Protein AF-A0A1B6L978-F1 (afdb_monomer)

Solvent-accessible surface area (backbone atoms only — not comparable to full-atom values): 7055 Å² total; per-residue (Å²): 143,63,85,61,29,61,72,59,59,65,54,56,71,69,60,52,46,56,53,43,52,54,50,50,52,53,51,32,65,77,65,72,52,56,91,85,57,76,60,69,62,55,32,59,75,70,72,49,74,51,66,68,56,47,28,55,51,52,26,32,53,47,35,62,74,65,60,65,64,30,38,54,78,78,39,100,59,93,51,100,57,23,88,29,52,66,79,77,90,81,90,52,71,71,59,50,57,33,53,81,43,41,10,37,55,54,47,55,70,50,58,68,81,64,77,75,109

Nearest PDB structures (foldseek):
  3vcf-assembly1_A  TM=2.591E-01  e=4.333E+00  Sulfolobus spindle-shaped virus 1

Structure (mmCIF, N/CA/C/O backbone):
data_AF-A0A1B6L978-F1
#
_entry.id   AF-A0A1B6L978-F1
#
loop_
_atom_site.group_PDB
_atom_site.id
_atom_site.type_symbol
_atom_site.label_atom_id
_atom_site.label_alt_id
_atom_site.label_comp_id
_atom_site.label_asym_id
_atom_site.label_entity_id
_atom_site.label_seq_id
_atom_site.pdbx_PDB_ins_code
_atom_site.Cartn_x
_atom_site.Cartn_y
_atom_site.Cartn_z
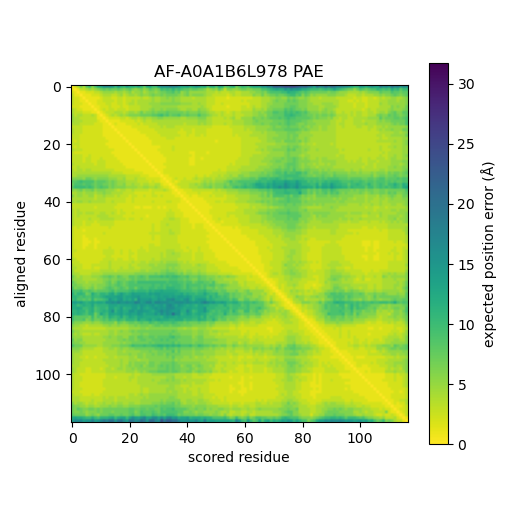_atom_site.occupancy
_atom_site.B_iso_or_equiv
_atom_site.auth_seq_id
_atom_site.auth_comp_id
_atom_site.auth_asym_id
_atom_site.auth_atom_id
_atom_site.pdbx_PDB_model_num
ATOM 1 N N . MET A 1 1 ? -11.743 8.335 1.983 1.00 69.12 1 MET A N 1
ATOM 2 C CA . MET A 1 1 ? -10.302 8.535 2.278 1.00 69.12 1 MET A CA 1
ATOM 3 C C . MET A 1 1 ? -9.422 8.064 1.110 1.00 69.12 1 MET A C 1
ATOM 5 O O . MET A 1 1 ? -8.626 7.154 1.288 1.00 69.12 1 MET A O 1
ATOM 9 N N . ARG A 1 2 ? -9.574 8.632 -0.097 1.00 82.19 2 ARG A N 1
ATOM 10 C CA . ARG A 1 2 ? -8.732 8.272 -1.265 1.00 82.19 2 ARG A CA 1
ATOM 11 C C . ARG A 1 2 ? -7.944 9.440 -1.848 1.00 82.19 2 ARG A C 1
ATOM 13 O O . ARG A 1 2 ? -6.916 9.232 -2.479 1.00 82.19 2 ARG A O 1
ATOM 20 N N . TYR A 1 3 ? -8.393 10.665 -1.600 1.00 88.94 3 TYR A N 1
ATOM 21 C CA . TYR A 1 3 ? -7.726 11.850 -2.112 1.00 88.94 3 TYR A CA 1
ATOM 22 C C . TYR A 1 3 ? -6.277 11.942 -1.611 1.00 88.94 3 TYR A C 1
ATOM 24 O O . TYR A 1 3 ? -6.015 11.881 -0.406 1.00 88.94 3 TYR A O 1
ATOM 32 N N . GLY A 1 4 ? -5.340 12.049 -2.554 1.00 88.38 4 GLY A N 1
ATOM 33 C CA . GLY A 1 4 ? -3.908 12.157 -2.283 1.00 88.38 4 GLY A CA 1
ATOM 34 C C . GLY A 1 4 ? -3.274 10.932 -1.617 1.00 88.38 4 GLY A C 1
ATOM 35 O O . GLY A 1 4 ? -2.112 11.014 -1.234 1.00 88.38 4 GLY A O 1
ATOM 36 N N . LEU A 1 5 ? -3.987 9.806 -1.467 1.00 92.38 5 LEU A N 1
ATOM 37 C CA . LEU A 1 5 ? -3.504 8.663 -0.684 1.00 92.38 5 LEU A CA 1
ATOM 38 C C . LEU A 1 5 ? -2.198 8.086 -1.238 1.00 92.38 5 LEU A C 1
ATOM 40 O O . LEU A 1 5 ? -1.316 7.738 -0.463 1.00 92.38 5 LEU A O 1
ATOM 44 N N . ALA A 1 6 ? -2.032 8.046 -2.559 1.00 90.44 6 ALA A N 1
ATOM 45 C CA . ALA A 1 6 ? -0.773 7.632 -3.172 1.00 90.44 6 ALA A CA 1
ATOM 46 C C . ALA A 1 6 ? 0.407 8.544 -2.782 1.00 90.44 6 ALA A C 1
ATOM 48 O O . ALA A 1 6 ? 1.534 8.071 -2.717 1.00 90.44 6 ALA A O 1
ATOM 49 N N . VAL A 1 7 ? 0.152 9.827 -2.491 1.00 89.31 7 VAL A N 1
ATOM 50 C CA . VAL A 1 7 ? 1.171 10.835 -2.157 1.00 89.31 7 VAL A CA 1
ATOM 51 C C . VAL A 1 7 ? 1.542 10.788 -0.676 1.00 89.31 7 VAL A C 1
ATOM 53 O O . VAL A 1 7 ? 2.718 10.701 -0.343 1.00 89.31 7 VAL A O 1
ATOM 56 N N . TRP A 1 8 ? 0.558 10.845 0.227 1.00 90.75 8 TRP A N 1
ATOM 57 C CA . TRP A 1 8 ? 0.824 10.915 1.671 1.00 90.75 8 TRP A CA 1
ATOM 58 C C . TRP A 1 8 ? 0.751 9.557 2.379 1.00 90.75 8 TRP A C 1
ATOM 60 O O . TRP A 1 8 ? 1.243 9.421 3.497 1.00 90.75 8 TRP A O 1
ATOM 70 N N . GLY A 1 9 ? 0.155 8.538 1.759 1.00 90.62 9 GLY A N 1
ATOM 71 C CA . GLY A 1 9 ? -0.018 7.211 2.355 1.00 90.62 9 GLY A CA 1
ATOM 72 C C . GLY A 1 9 ? 1.285 6.425 2.518 1.00 90.62 9 GLY A C 1
ATOM 73 O O . GLY A 1 9 ? 1.312 5.474 3.287 1.00 90.62 9 GLY A O 1
ATOM 74 N N . GLY A 1 10 ? 2.366 6.853 1.858 1.00 87.31 10 GLY A N 1
ATOM 75 C CA . GLY A 1 10 ? 3.727 6.349 2.073 1.00 87.31 10 GLY A CA 1
ATOM 76 C C . GLY A 1 10 ? 4.506 7.098 3.159 1.00 87.31 10 GLY A C 1
ATOM 77 O O . GLY A 1 10 ? 5.707 6.898 3.283 1.00 87.31 10 GLY A O 1
ATOM 78 N N . SER A 1 11 ? 3.858 7.993 3.915 1.00 88.81 11 SER A N 1
ATOM 79 C CA . SER A 1 11 ? 4.500 8.741 5.003 1.00 88.81 11 SER A CA 1
ATOM 80 C C . SER A 1 11 ? 4.876 7.832 6.187 1.00 88.81 11 SER A C 1
ATOM 82 O O . SER A 1 11 ? 4.638 6.625 6.190 1.00 88.81 11 SER A O 1
ATOM 84 N N . SER A 1 12 ? 5.443 8.428 7.238 1.00 89.25 12 SER A N 1
ATOM 85 C CA . SER A 1 12 ? 5.918 7.709 8.418 1.00 89.25 12 SER A CA 1
ATOM 86 C C . SER A 1 12 ? 4.830 6.844 9.065 1.00 89.25 12 SER A C 1
ATOM 88 O O . SER A 1 12 ? 3.647 7.203 9.119 1.00 89.25 12 SER A O 1
ATOM 90 N N . ALA A 1 13 ? 5.255 5.724 9.657 1.00 89.75 13 ALA A N 1
ATOM 91 C CA . ALA A 1 13 ? 4.366 4.821 10.387 1.00 89.75 13 ALA A CA 1
ATOM 92 C C . ALA A 1 13 ? 3.561 5.547 11.482 1.00 89.75 13 ALA A C 1
ATOM 94 O O . ALA A 1 13 ? 2.395 5.227 11.712 1.00 89.75 13 ALA A O 1
ATOM 95 N N . GLY A 1 14 ? 4.147 6.570 12.116 1.00 93.94 14 GLY A N 1
ATOM 96 C CA . GLY A 1 14 ? 3.462 7.407 13.102 1.00 93.94 14 GLY A CA 1
ATOM 97 C C . GLY A 1 14 ? 2.277 8.182 12.517 1.00 93.94 14 GLY A C 1
ATOM 98 O O . GLY A 1 14 ? 1.202 8.203 13.117 1.00 93.94 14 GLY A O 1
ATOM 99 N N . ASN A 1 15 ? 2.436 8.774 11.330 1.00 92.06 15 ASN A N 1
ATOM 100 C CA . ASN A 1 15 ? 1.359 9.502 10.652 1.00 92.06 15 ASN A CA 1
ATOM 101 C C . ASN A 1 15 ? 0.236 8.558 10.212 1.00 92.06 15 ASN A C 1
ATOM 103 O O . ASN A 1 15 ? -0.938 8.831 10.474 1.00 92.06 15 ASN A O 1
ATOM 107 N N . LEU A 1 16 ? 0.586 7.410 9.628 1.00 92.00 16 LEU A N 1
ATOM 108 C CA . LEU A 1 16 ? -0.393 6.388 9.257 1.00 92.00 16 LEU A CA 1
ATOM 109 C C . LEU A 1 16 ? -1.147 5.836 10.467 1.00 92.00 16 LEU A C 1
ATOM 111 O O . LEU A 1 16 ? -2.359 5.630 10.388 1.00 92.00 16 LEU A O 1
ATOM 115 N N . ASN A 1 17 ? -0.466 5.641 11.599 1.00 94.56 17 ASN A N 1
ATOM 116 C CA . ASN A 1 17 ? -1.105 5.150 12.814 1.00 94.56 17 ASN A CA 1
ATOM 117 C C . ASN A 1 17 ? -2.153 6.141 13.341 1.00 94.56 17 ASN A C 1
ATOM 119 O O . ASN A 1 17 ? -3.251 5.728 13.701 1.00 94.56 17 ASN A O 1
ATOM 123 N N . LYS A 1 18 ? -1.881 7.453 13.308 1.00 94.88 18 LYS A N 1
ATOM 124 C CA . LYS A 1 18 ? -2.876 8.475 13.690 1.00 94.88 18 LYS A CA 1
ATOM 125 C C . LYS A 1 18 ? -4.153 8.355 12.853 1.00 94.88 18 LYS A C 1
ATOM 127 O O . LYS A 1 18 ? -5.253 8.324 13.406 1.00 94.88 18 LYS A O 1
ATOM 132 N N . VAL A 1 19 ? -4.011 8.219 11.533 1.00 94.31 19 VAL A N 1
ATOM 133 C CA . VAL A 1 19 ? -5.154 8.041 10.622 1.00 94.31 19 VAL A CA 1
ATOM 134 C C . VAL A 1 19 ? -5.865 6.710 10.881 1.00 94.31 19 VAL A C 1
ATOM 136 O O . VAL A 1 19 ? -7.093 6.670 10.929 1.00 94.31 19 VAL A O 1
ATOM 139 N N . LEU A 1 20 ? -5.121 5.623 11.105 1.00 94.06 20 LEU A N 1
ATOM 140 C CA . LEU A 1 20 ? -5.688 4.311 11.419 1.00 94.06 20 LEU A CA 1
ATOM 141 C C . LEU A 1 20 ? -6.465 4.320 12.742 1.00 94.06 20 LEU A C 1
ATOM 143 O O . LEU A 1 20 ? -7.515 3.689 12.827 1.00 94.06 20 LEU A O 1
ATOM 147 N N . VAL A 1 21 ? -5.989 5.035 13.763 1.00 95.00 21 VAL A N 1
ATOM 148 C CA . VAL A 1 21 ? -6.692 5.195 15.044 1.00 95.00 21 VAL A CA 1
ATOM 149 C C . VAL A 1 21 ? -8.016 5.926 14.844 1.00 95.00 21 VAL A C 1
ATOM 151 O O . VAL A 1 21 ? -9.036 5.459 15.345 1.00 95.00 21 VAL A O 1
ATOM 154 N N . LEU A 1 22 ? -8.037 7.022 14.079 1.00 94.88 22 LEU A N 1
ATOM 155 C CA . LEU A 1 22 ? -9.283 7.724 13.746 1.00 94.88 22 LEU A CA 1
ATOM 156 C C . LEU A 1 22 ? -10.248 6.823 12.966 1.00 94.88 22 LEU A C 1
ATOM 158 O O . LEU A 1 22 ? -11.431 6.762 13.292 1.00 94.88 22 LEU A O 1
ATOM 162 N N . HIS A 1 23 ? -9.732 6.059 12.002 1.00 93.75 23 HIS A N 1
ATOM 163 C CA . HIS A 1 23 ? -10.523 5.092 11.245 1.00 93.75 23 HIS A CA 1
ATOM 164 C C . HIS A 1 23 ? -11.128 4.024 12.174 1.00 93.75 23 HIS A C 1
ATOM 166 O O . HIS A 1 23 ? -12.326 3.766 12.128 1.00 93.75 23 HIS A O 1
ATOM 172 N N . LYS A 1 24 ? -10.332 3.450 13.086 1.00 94.44 24 LYS A N 1
ATOM 173 C CA . LYS A 1 24 ? -10.810 2.484 14.087 1.00 94.44 24 LYS A CA 1
ATOM 174 C C . LYS A 1 24 ? -11.885 3.080 14.994 1.00 94.44 24 LYS A C 1
ATOM 176 O O . LYS A 1 24 ? -12.845 2.383 15.293 1.00 94.44 24 LYS A O 1
ATOM 181 N N . LYS A 1 25 ? -11.750 4.341 15.421 1.00 94.62 25 LYS A N 1
ATOM 182 C CA . LYS A 1 25 ? -12.779 5.026 16.223 1.00 94.62 25 LYS A CA 1
ATOM 183 C C . LYS A 1 25 ? -14.101 5.138 15.463 1.00 94.62 25 LYS A C 1
ATOM 185 O O . LYS A 1 25 ? -15.130 4.793 16.025 1.00 94.62 25 LYS A O 1
ATOM 190 N N . ALA A 1 26 ? -14.065 5.542 14.193 1.00 94.75 26 ALA A N 1
ATOM 191 C CA . ALA A 1 26 ? -15.266 5.607 13.360 1.00 94.75 26 ALA A CA 1
ATOM 192 C C . ALA A 1 26 ? -15.938 4.231 13.219 1.00 94.75 26 ALA A C 1
ATOM 194 O O . ALA A 1 26 ? -17.138 4.115 13.434 1.00 94.75 26 ALA A O 1
ATOM 195 N N . ILE A 1 27 ? -15.161 3.175 12.951 1.00 95.62 27 ILE A N 1
ATOM 196 C CA . ILE A 1 27 ? -15.686 1.802 12.865 1.00 95.62 27 ILE A CA 1
ATOM 197 C C . ILE A 1 27 ? -16.311 1.362 14.188 1.00 95.62 27 ILE A C 1
ATOM 199 O O . ILE A 1 27 ? -17.403 0.813 14.181 1.00 95.62 27 ILE A O 1
ATOM 203 N N . ARG A 1 28 ? -15.660 1.649 15.323 1.00 95.38 28 ARG A N 1
ATOM 204 C CA . ARG A 1 28 ? -16.202 1.325 16.650 1.00 95.38 28 ARG A CA 1
ATOM 205 C C . ARG A 1 28 ? -17.548 1.989 16.915 1.00 95.38 28 ARG A C 1
ATOM 207 O O . ARG A 1 28 ? -18.401 1.332 17.487 1.00 95.38 28 ARG A O 1
ATOM 214 N N . ILE A 1 29 ? -17.729 3.241 16.490 1.00 94.88 29 ILE A N 1
ATOM 215 C CA . ILE A 1 29 ? -19.009 3.956 16.613 1.00 94.88 29 ILE A CA 1
ATOM 216 C C . ILE A 1 29 ? -20.070 3.315 15.711 1.00 94.88 29 ILE A C 1
ATOM 218 O O . ILE A 1 29 ? -21.196 3.115 16.144 1.00 94.88 29 ILE A O 1
ATOM 222 N N . LEU A 1 30 ? -19.714 2.966 14.470 1.00 95.25 30 LEU A N 1
ATOM 223 C CA . LEU A 1 30 ? -20.650 2.366 13.512 1.00 95.25 30 LEU A CA 1
ATOM 224 C C . LEU A 1 30 ? -21.144 0.978 13.932 1.00 95.25 30 LEU A C 1
ATOM 226 O O . LEU A 1 30 ? -22.260 0.606 13.585 1.00 95.25 30 LEU A O 1
ATOM 230 N N . THR A 1 31 ? -20.314 0.204 14.630 1.00 95.81 31 THR A N 1
ATOM 231 C CA . THR A 1 31 ? -20.630 -1.178 15.024 1.00 95.81 31 THR A CA 1
ATOM 232 C C . THR A 1 31 ? -20.793 -1.362 16.531 1.00 95.81 31 THR A C 1
ATOM 234 O O . THR A 1 31 ? -20.713 -2.495 16.991 1.00 95.81 31 THR A O 1
ATOM 237 N N . ASP A 1 32 ? -20.936 -0.267 17.282 1.00 95.00 32 ASP A N 1
ATOM 238 C CA . ASP A 1 32 ? -21.115 -0.235 18.742 1.00 95.00 32 ASP A CA 1
ATOM 239 C C . ASP A 1 32 ? -20.181 -1.190 19.518 1.00 95.00 32 ASP A C 1
ATOM 241 O O . ASP A 1 32 ? -20.596 -2.005 20.337 1.00 95.00 32 ASP A O 1
ATOM 245 N N . LEU A 1 33 ? -18.880 -1.151 19.200 1.00 94.88 33 LEU A N 1
ATOM 246 C CA . LEU A 1 33 ? -17.899 -2.064 19.805 1.00 94.88 33 LEU A CA 1
ATOM 247 C C . LEU A 1 33 ? -17.436 -1.581 21.173 1.00 94.88 33 LEU A C 1
ATOM 249 O O . LEU A 1 33 ? -16.984 -0.439 21.319 1.00 94.88 33 LEU A O 1
ATOM 253 N N . GLU A 1 34 ? -17.331 -2.517 22.113 1.00 92.56 34 GLU A N 1
ATOM 254 C CA . GLU A 1 34 ? -16.750 -2.255 23.427 1.00 92.56 34 GLU A CA 1
ATOM 255 C C . GLU A 1 34 ? -15.286 -1.788 23.333 1.00 92.56 34 GLU A C 1
ATOM 257 O O . GLU A 1 34 ? -14.541 -2.240 22.452 1.00 92.56 34 GLU A O 1
ATOM 262 N N . PRO A 1 35 ? -14.797 -0.945 24.265 1.00 85.12 35 PRO A N 1
ATOM 263 C CA . PRO A 1 35 ? -13.472 -0.322 24.182 1.00 85.12 35 PRO A CA 1
ATOM 264 C C . PRO A 1 35 ? -12.308 -1.290 23.914 1.00 85.12 35 PRO A C 1
ATOM 266 O O . PRO A 1 35 ? -11.418 -0.983 23.111 1.00 85.12 35 PRO A O 1
ATOM 269 N N . GLN A 1 36 ? -12.325 -2.475 24.527 1.00 88.38 36 GLN A N 1
ATOM 270 C CA . GLN A 1 36 ? -11.264 -3.481 24.394 1.00 88.38 36 GLN A CA 1
ATOM 271 C C . GLN A 1 36 ? -11.492 -4.470 23.243 1.00 88.38 36 GLN A C 1
ATOM 273 O O . GLN A 1 36 ? -10.554 -5.141 22.813 1.00 88.38 36 GLN A O 1
ATOM 278 N N . GLN A 1 37 ? -12.701 -4.523 22.680 1.00 92.88 37 GLN A N 1
ATOM 279 C CA . GLN A 1 37 ? -13.024 -5.442 21.596 1.00 92.88 37 GLN A CA 1
ATOM 280 C C . GLN A 1 37 ? -12.236 -5.103 20.326 1.00 92.88 37 GLN A C 1
ATOM 282 O O . GLN A 1 37 ? -12.038 -3.937 19.972 1.00 92.88 37 GLN A O 1
ATOM 287 N N . SER A 1 38 ? -11.766 -6.122 19.611 1.00 93.00 38 SER A N 1
ATOM 288 C CA . SER A 1 38 ? -11.035 -5.923 18.36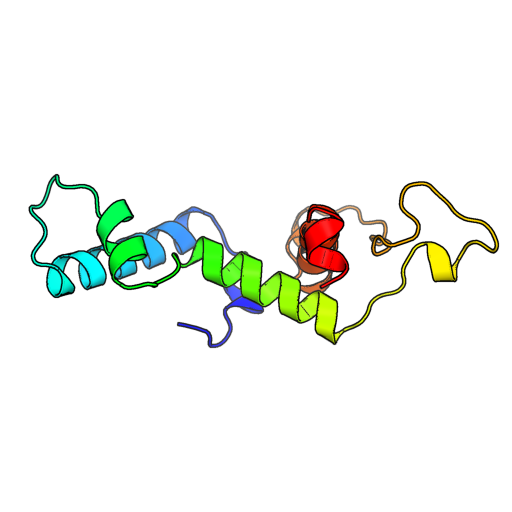1 1.00 93.00 38 SER A CA 1
ATOM 289 C C . SER A 1 38 ? -11.954 -5.398 17.257 1.00 93.00 38 SER A C 1
ATOM 291 O O . SER A 1 38 ? -12.965 -6.010 16.933 1.00 93.00 38 SER A O 1
ATOM 293 N N . SER A 1 39 ? -11.554 -4.311 16.594 1.00 93.69 39 SER A N 1
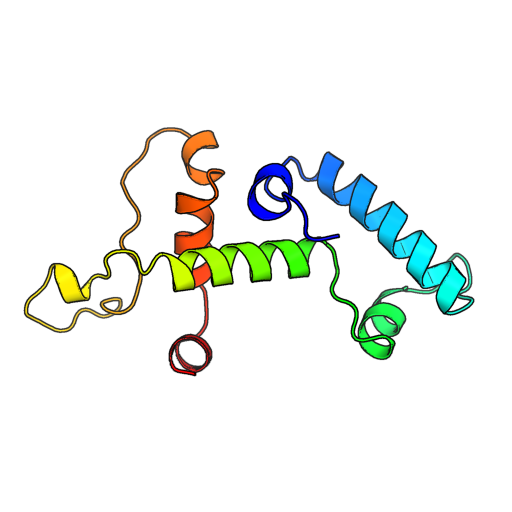ATOM 294 C CA . SER A 1 39 ? -12.270 -3.783 15.421 1.00 93.69 39 SER A CA 1
ATOM 295 C C . SER A 1 39 ? -12.005 -4.571 14.136 1.00 93.69 39 SER A C 1
ATOM 297 O O . SER A 1 39 ? -12.653 -4.317 13.126 1.00 93.69 39 SER A O 1
ATOM 299 N N . ARG A 1 40 ? -11.075 -5.541 14.137 1.00 93.19 40 ARG A N 1
ATOM 300 C CA . ARG A 1 40 ? -10.673 -6.276 12.922 1.00 93.19 40 ARG A CA 1
ATOM 301 C C . ARG A 1 40 ? -11.850 -6.977 12.242 1.00 93.19 40 ARG A C 1
ATOM 303 O O . ARG A 1 40 ? -11.956 -6.910 11.022 1.00 93.19 40 ARG A O 1
ATOM 310 N N . GLN A 1 41 ? -12.708 -7.634 13.021 1.00 95.12 41 GLN A N 1
ATOM 311 C CA . GLN A 1 41 ? -13.893 -8.312 12.491 1.00 95.12 41 GLN A CA 1
ATOM 312 C C . GLN A 1 41 ? -14.907 -7.306 11.936 1.00 95.12 41 GLN A C 1
ATOM 314 O O . GLN A 1 41 ? -15.455 -7.542 10.867 1.00 95.12 41 GLN A O 1
ATOM 319 N N . ALA A 1 42 ? -15.076 -6.148 12.580 1.00 95.81 42 ALA A N 1
ATOM 320 C CA . ALA A 1 42 ? -15.964 -5.095 12.091 1.00 95.81 42 ALA A CA 1
ATOM 321 C C . ALA A 1 42 ? -15.511 -4.503 10.746 1.00 95.81 42 ALA A C 1
ATOM 323 O O . ALA A 1 42 ? -16.342 -4.292 9.870 1.00 95.81 42 ALA A O 1
ATOM 324 N N . PHE A 1 43 ? -14.202 -4.311 10.527 1.00 95.62 43 PHE A N 1
ATOM 325 C CA . PHE A 1 43 ? -13.687 -3.924 9.203 1.00 95.62 43 PHE A CA 1
ATOM 326 C C . PHE A 1 43 ? -14.092 -4.930 8.116 1.00 95.62 43 PHE A C 1
ATOM 328 O O . PHE A 1 43 ? -14.534 -4.528 7.044 1.00 95.62 43 PHE A O 1
ATOM 335 N N . GLN A 1 44 ? -13.972 -6.230 8.400 1.00 94.88 44 GLN A N 1
ATOM 336 C CA . GLN A 1 44 ? -14.343 -7.284 7.450 1.00 94.88 44 GLN A CA 1
ATOM 337 C C . GLN A 1 44 ? -15.856 -7.334 7.221 1.00 94.88 44 GLN A C 1
ATOM 339 O O . GLN A 1 44 ? -16.283 -7.365 6.072 1.00 94.88 44 GLN A O 1
ATOM 344 N N . ALA A 1 45 ? -16.653 -7.283 8.291 1.00 95.56 45 ALA A N 1
ATOM 345 C CA . ALA A 1 45 ? -18.112 -7.319 8.222 1.00 95.56 45 ALA A CA 1
ATOM 346 C C . ALA A 1 45 ? -18.690 -6.132 7.435 1.00 95.56 45 ALA A C 1
ATOM 348 O O . ALA A 1 45 ? -19.638 -6.299 6.677 1.00 95.56 45 ALA A O 1
ATOM 349 N N . LEU A 1 46 ? -18.085 -4.947 7.567 1.00 95.25 46 LEU A N 1
ATOM 350 C CA . LEU A 1 46 ? -18.475 -3.757 6.810 1.00 95.25 46 LEU A CA 1
ATOM 351 C C . LEU A 1 46 ? -17.893 -3.718 5.386 1.00 95.25 46 LEU A C 1
ATOM 353 O O . LEU A 1 46 ? -18.207 -2.802 4.630 1.00 95.25 46 LEU A O 1
ATOM 357 N N . GLY A 1 47 ? -17.008 -4.651 5.016 1.00 94.94 47 GLY A N 1
ATOM 358 C CA . GLY A 1 47 ? -16.297 -4.610 3.734 1.00 94.94 47 GLY A CA 1
ATOM 359 C C . GLY A 1 47 ? -15.361 -3.403 3.593 1.00 94.94 47 GLY A C 1
ATOM 360 O O . GLY A 1 47 ? -15.055 -2.972 2.481 1.00 94.94 47 GLY A O 1
ATOM 361 N N . ILE A 1 48 ? -14.906 -2.830 4.711 1.00 94.75 48 ILE A N 1
ATOM 362 C CA . ILE A 1 48 ? -14.054 -1.642 4.731 1.00 94.75 48 ILE A CA 1
ATOM 363 C C . ILE A 1 48 ? -12.594 -2.070 4.865 1.00 94.75 48 ILE A C 1
ATOM 365 O O . ILE A 1 48 ? -12.202 -2.804 5.771 1.00 94.75 48 ILE A O 1
ATOM 369 N N . MET A 1 49 ? -11.751 -1.560 3.974 1.00 94.69 49 MET A N 1
ATOM 370 C CA . MET A 1 49 ? -10.308 -1.746 4.062 1.00 94.69 49 MET A CA 1
ATOM 371 C C . MET A 1 49 ? -9.675 -0.769 5.057 1.00 94.69 49 MET A C 1
ATOM 373 O O . MET A 1 49 ? -10.070 0.394 5.171 1.00 94.69 49 MET A O 1
ATOM 377 N N . THR A 1 50 ? -8.627 -1.223 5.747 1.00 94.31 50 THR A N 1
ATOM 378 C CA . THR A 1 50 ? -7.796 -0.335 6.569 1.00 94.31 50 THR A CA 1
ATOM 379 C C . THR A 1 50 ? -7.068 0.681 5.690 1.00 94.31 50 THR A C 1
ATOM 381 O O . THR A 1 50 ? -6.865 0.457 4.496 1.00 94.31 50 THR A O 1
ATOM 384 N N . ILE A 1 51 ? -6.613 1.792 6.280 1.00 93.69 51 ILE A N 1
ATOM 385 C CA . ILE A 1 51 ? -5.883 2.815 5.516 1.00 93.69 51 ILE A CA 1
ATOM 386 C C . ILE A 1 51 ? -4.624 2.255 4.835 1.00 93.69 51 ILE A C 1
ATOM 388 O O . ILE A 1 51 ? -4.319 2.627 3.708 1.00 93.69 51 ILE A O 1
ATOM 392 N N . THR A 1 52 ? -3.943 1.306 5.480 1.00 92.81 52 THR A N 1
ATOM 393 C CA . THR A 1 52 ? -2.769 0.622 4.927 1.00 92.81 52 THR A CA 1
ATOM 394 C C . THR A 1 52 ? -3.136 -0.248 3.728 1.00 92.81 52 THR A C 1
ATOM 396 O O . THR A 1 52 ? -2.460 -0.191 2.707 1.00 92.81 52 THR A O 1
ATOM 399 N N . ALA A 1 53 ? -4.226 -1.017 3.821 1.00 94.25 53 ALA A N 1
ATOM 400 C CA . ALA A 1 53 ? -4.704 -1.829 2.704 1.00 94.25 53 ALA A CA 1
ATOM 401 C C . ALA A 1 53 ? -5.158 -0.954 1.523 1.00 94.25 53 ALA A C 1
ATOM 403 O O . ALA A 1 53 ? -4.805 -1.241 0.382 1.00 94.25 53 ALA A O 1
ATOM 404 N N . LEU A 1 54 ? -5.856 0.155 1.801 1.00 94.94 54 LEU A N 1
ATOM 405 C CA . LEU A 1 54 ? -6.236 1.141 0.786 1.00 94.94 54 LEU A CA 1
ATOM 406 C C . LEU A 1 54 ? -5.014 1.747 0.091 1.00 94.94 54 LEU A C 1
ATOM 408 O O . LEU A 1 54 ? -5.025 1.889 -1.126 1.00 94.94 54 LEU A O 1
ATOM 412 N N . TYR A 1 55 ? -3.967 2.090 0.845 1.00 94.88 55 TYR A N 1
ATOM 413 C CA . TYR A 1 55 ? -2.734 2.634 0.281 1.00 94.88 55 TYR A CA 1
ATOM 414 C C . TYR A 1 55 ? -2.047 1.627 -0.646 1.00 94.88 55 TYR A C 1
ATOM 416 O O . TYR A 1 55 ? -1.746 1.967 -1.788 1.00 94.88 55 TYR A O 1
ATOM 424 N N . ILE A 1 56 ? -1.866 0.382 -0.187 1.00 94.38 56 ILE A N 1
ATOM 425 C CA . ILE A 1 56 ? -1.262 -0.694 -0.986 1.00 94.38 56 ILE A CA 1
ATOM 426 C C . ILE A 1 56 ? -2.051 -0.895 -2.284 1.00 94.38 56 ILE A C 1
ATOM 428 O O . ILE A 1 56 ? -1.461 -0.918 -3.361 1.00 94.38 56 ILE A O 1
ATOM 432 N N . GLN A 1 57 ? -3.382 -0.974 -2.198 1.00 94.50 57 GLN A N 1
ATOM 433 C CA . GLN A 1 57 ? -4.245 -1.131 -3.367 1.00 94.50 57 GLN A CA 1
ATOM 434 C C . GLN A 1 57 ? -4.121 0.053 -4.338 1.00 94.50 57 GLN A C 1
ATOM 436 O O . GLN A 1 57 ? -3.949 -0.156 -5.535 1.00 94.50 57 GLN A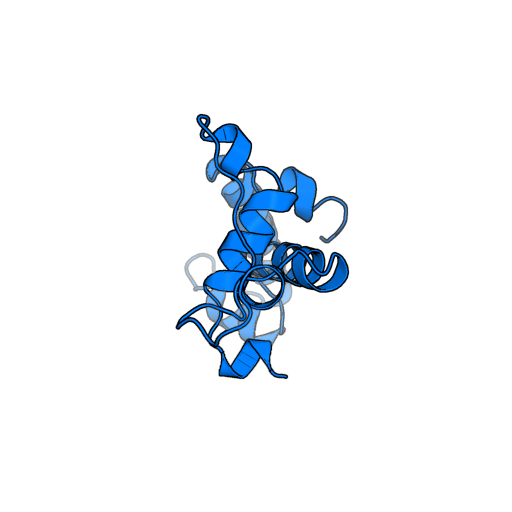 O 1
ATOM 441 N N . GLU A 1 58 ? -4.202 1.288 -3.839 1.00 94.25 58 GLU A N 1
ATOM 442 C CA . GLU A 1 58 ? -4.143 2.502 -4.662 1.00 94.25 58 GLU A CA 1
ATOM 443 C C . GLU A 1 58 ? -2.822 2.586 -5.433 1.00 94.25 58 GLU A C 1
ATOM 445 O O . GLU A 1 58 ? -2.798 2.854 -6.633 1.00 94.25 58 GLU A O 1
ATOM 450 N N . VAL A 1 59 ? -1.718 2.304 -4.747 1.00 94.25 59 VAL A N 1
ATOM 451 C CA . VAL A 1 59 ? -0.367 2.347 -5.300 1.00 94.25 59 VAL A CA 1
ATOM 452 C C . VAL A 1 59 ? -0.141 1.225 -6.323 1.00 94.25 59 VAL A C 1
ATOM 454 O O . VAL A 1 59 ? 0.430 1.476 -7.381 1.00 94.25 59 VAL A O 1
ATOM 457 N N . ILE A 1 60 ? -0.649 0.014 -6.079 1.00 94.06 60 ILE A N 1
ATOM 458 C CA . ILE A 1 60 ? -0.612 -1.092 -7.053 1.00 94.06 60 ILE A CA 1
ATOM 459 C C . ILE A 1 60 ? -1.414 -0.744 -8.312 1.00 94.06 60 ILE A C 1
ATOM 461 O O . ILE A 1 60 ? -0.912 -0.895 -9.426 1.00 94.06 60 ILE A O 1
ATOM 465 N N . LEU A 1 61 ? -2.638 -0.230 -8.153 1.00 92.56 61 LEU A N 1
ATOM 466 C CA . LEU A 1 61 ? -3.472 0.198 -9.279 1.00 92.56 61 LEU A CA 1
ATOM 467 C C . LEU A 1 61 ? -2.820 1.341 -10.061 1.00 92.56 61 LEU A C 1
ATOM 469 O O . LEU A 1 61 ? -2.958 1.412 -11.281 1.00 92.56 61 LEU A O 1
ATOM 473 N N . HIS A 1 62 ? -2.096 2.224 -9.378 1.00 91.31 62 HIS A N 1
ATOM 474 C CA . HIS A 1 62 ? -1.322 3.275 -10.021 1.00 91.31 62 HIS A CA 1
ATOM 475 C C . HIS A 1 62 ? -0.209 2.703 -10.914 1.00 91.31 62 HIS A C 1
ATOM 477 O O . HIS A 1 62 ? -0.114 3.111 -12.070 1.00 91.31 62 HIS A O 1
ATOM 483 N N . ALA A 1 63 ? 0.566 1.718 -10.439 1.00 92.06 63 ALA A N 1
ATOM 484 C CA . ALA A 1 63 ? 1.563 1.040 -11.277 1.00 92.06 63 ALA A CA 1
ATOM 485 C C . ALA A 1 63 ? 0.940 0.332 -12.483 1.00 92.06 63 ALA A C 1
ATOM 487 O O . ALA A 1 63 ? 1.453 0.462 -13.593 1.00 92.06 63 ALA A O 1
ATOM 488 N N . HIS A 1 64 ? -0.180 -0.365 -12.281 1.00 91.31 64 HIS A N 1
ATOM 489 C CA . HIS A 1 64 ? -0.887 -1.042 -13.366 1.00 91.31 64 HIS A CA 1
ATOM 490 C C . HIS A 1 64 ? -1.325 -0.065 -14.467 1.00 91.31 64 HIS A C 1
ATOM 492 O O . HIS A 1 64 ? -1.102 -0.317 -15.646 1.00 91.31 64 HIS A O 1
ATOM 498 N N . ARG A 1 65 ? -1.886 1.092 -14.087 1.00 91.31 65 ARG A N 1
ATOM 499 C CA . ARG A 1 65 ? -2.313 2.133 -15.040 1.00 91.31 65 ARG A CA 1
ATOM 500 C C . ARG A 1 65 ? -1.149 2.760 -15.803 1.00 91.31 65 ARG A C 1
ATOM 502 O O . ARG A 1 65 ? -1.319 3.114 -16.962 1.00 91.31 65 ARG A O 1
ATOM 509 N N . LEU A 1 66 ? 0.001 2.937 -15.151 1.00 90.38 66 LEU A N 1
ATOM 510 C CA . LEU A 1 66 ? 1.186 3.520 -15.784 1.00 90.38 66 LEU A CA 1
ATOM 511 C C . LEU A 1 66 ? 1.900 2.549 -16.728 1.00 90.38 66 LEU A C 1
ATOM 513 O O . LEU A 1 66 ? 2.646 3.010 -17.586 1.00 90.38 66 LEU A O 1
ATOM 517 N N . ASN A 1 67 ? 1.662 1.241 -16.581 1.00 87.69 67 ASN A N 1
ATOM 518 C CA . ASN A 1 67 ? 2.208 0.189 -17.434 1.00 87.69 67 ASN A CA 1
ATOM 519 C C . ASN A 1 67 ? 3.725 0.337 -17.659 1.00 87.69 67 ASN A C 1
ATOM 521 O O . ASN A 1 67 ? 4.203 0.519 -18.781 1.00 87.69 67 ASN A O 1
ATOM 525 N N . PHE A 1 68 ? 4.482 0.325 -16.558 1.00 89.44 68 PHE A N 1
ATOM 526 C CA . PHE A 1 68 ? 5.936 0.467 -16.594 1.00 89.44 68 PHE A CA 1
ATOM 527 C C . PHE A 1 68 ? 6.611 -0.636 -17.424 1.00 89.44 68 PHE A C 1
ATOM 529 O O . PHE A 1 68 ? 6.050 -1.700 -17.681 1.00 89.44 68 PHE A O 1
ATOM 536 N N . GLN A 1 69 ? 7.859 -0.395 -17.826 1.00 90.31 69 GLN A N 1
ATOM 537 C CA . GLN A 1 69 ? 8.626 -1.382 -18.581 1.00 90.31 69 GLN A CA 1
ATOM 538 C C . GLN A 1 69 ? 8.868 -2.643 -17.744 1.00 90.31 69 GLN A C 1
ATOM 540 O O . GLN A 1 69 ? 9.293 -2.580 -16.587 1.00 90.31 69 GLN A O 1
ATOM 545 N N . THR A 1 70 ? 8.613 -3.797 -18.355 1.00 90.50 70 THR A N 1
ATOM 546 C CA . THR A 1 70 ? 8.847 -5.110 -17.747 1.00 90.50 70 THR A CA 1
ATOM 547 C C . THR A 1 70 ? 10.108 -5.751 -18.308 1.00 90.50 70 THR A C 1
ATOM 549 O O . THR A 1 70 ? 10.620 -5.327 -19.344 1.00 90.50 70 THR A O 1
ATOM 552 N N . GLY A 1 71 ? 10.607 -6.805 -17.661 1.00 86.00 71 GLY A N 1
ATOM 553 C CA . GLY A 1 71 ? 11.758 -7.564 -18.165 1.00 86.00 71 GLY A CA 1
ATOM 554 C C . GLY A 1 71 ? 11.571 -8.107 -19.591 1.00 86.00 71 GLY A C 1
ATOM 555 O O . GLY A 1 71 ? 12.547 -8.202 -20.335 1.00 86.00 71 GLY A O 1
ATOM 556 N N . LYS A 1 72 ? 10.327 -8.386 -20.013 1.00 86.19 72 LYS A N 1
ATOM 557 C CA . LYS A 1 72 ? 9.991 -8.779 -21.396 1.00 86.19 72 LYS A CA 1
ATOM 558 C C . LYS A 1 72 ? 10.334 -7.709 -22.431 1.00 86.19 72 LYS A C 1
ATOM 560 O O . LYS A 1 72 ? 10.599 -8.042 -23.577 1.00 86.19 72 LYS A O 1
ATOM 565 N N . ASN A 1 73 ? 10.329 -6.436 -22.045 1.00 84.81 73 ASN A N 1
ATOM 566 C CA . ASN A 1 73 ? 10.644 -5.340 -22.958 1.00 84.81 73 ASN A CA 1
ATOM 567 C C . ASN A 1 73 ? 12.152 -5.263 -23.258 1.00 84.81 73 ASN A C 1
ATOM 569 O O . ASN A 1 73 ? 12.535 -4.671 -24.262 1.00 84.81 73 ASN A O 1
ATOM 573 N N . PHE A 1 74 ? 13.000 -5.835 -22.394 1.00 83.62 74 PHE A N 1
ATOM 574 C CA . PHE A 1 74 ? 14.461 -5.740 -22.489 1.00 83.62 74 PHE A CA 1
ATOM 575 C C . PHE A 1 74 ? 15.129 -7.006 -23.022 1.00 83.62 74 PHE A C 1
ATOM 577 O O . PHE A 1 74 ? 16.195 -6.926 -23.629 1.00 83.62 74 PHE A O 1
ATOM 584 N N . HIS A 1 75 ? 14.531 -8.174 -22.785 1.00 83.50 75 HIS A N 1
ATOM 585 C CA . HIS A 1 75 ? 15.102 -9.456 -23.180 1.00 83.50 75 HIS A CA 1
ATOM 586 C C . HIS A 1 75 ? 14.247 -10.126 -24.252 1.00 83.50 75 HIS A C 1
ATOM 588 O O . HIS A 1 75 ? 13.033 -10.232 -24.117 1.00 83.50 75 HIS A O 1
ATOM 594 N N . SER A 1 76 ? 14.900 -10.646 -25.292 1.00 82.69 76 SER A N 1
ATOM 595 C CA . SER A 1 76 ? 14.255 -11.430 -26.354 1.00 82.69 76 SER A CA 1
ATOM 596 C C . SER A 1 76 ? 13.867 -12.851 -25.923 1.00 82.69 76 SER A C 1
ATOM 598 O O . SER A 1 76 ? 13.210 -13.565 -26.675 1.00 82.69 76 SER A O 1
ATOM 600 N N . TYR A 1 77 ? 14.270 -13.274 -24.722 1.00 84.81 77 TYR A N 1
ATOM 601 C CA . TYR A 1 77 ? 14.009 -14.595 -24.158 1.00 84.81 77 TYR A CA 1
ATOM 602 C C . TYR A 1 77 ? 13.314 -14.493 -22.796 1.00 84.81 77 TYR A C 1
ATOM 604 O O . TYR A 1 77 ? 13.409 -13.488 -22.089 1.00 84.81 77 TYR A O 1
ATOM 612 N N . ASN A 1 78 ? 12.628 -15.568 -22.402 1.00 80.06 78 ASN A N 1
ATOM 613 C CA . ASN A 1 78 ? 11.894 -15.614 -21.141 1.00 80.06 78 ASN A CA 1
ATOM 614 C C . ASN A 1 78 ? 12.852 -15.716 -19.946 1.00 80.06 78 ASN A C 1
ATOM 616 O O . ASN A 1 78 ? 13.514 -16.733 -19.746 1.00 80.06 78 ASN A O 1
ATOM 620 N N . THR A 1 79 ? 12.884 -14.676 -19.114 1.00 84.44 79 THR A N 1
ATOM 621 C CA . THR A 1 79 ? 13.536 -14.707 -17.799 1.00 84.44 79 THR A CA 1
ATOM 622 C C . THR A 1 79 ? 12.524 -15.050 -16.701 1.00 84.44 79 THR A C 1
ATOM 624 O O . THR A 1 79 ? 11.323 -14.824 -16.850 1.00 84.44 79 THR A O 1
ATOM 627 N N . ARG A 1 80 ? 13.000 -15.571 -15.559 1.00 81.81 80 ARG A N 1
ATOM 628 C CA . ARG A 1 80 ? 12.150 -15.984 -14.419 1.00 81.81 80 ARG A CA 1
ATOM 629 C C . ARG A 1 80 ? 11.210 -14.874 -13.918 1.00 81.81 80 ARG A C 1
ATOM 631 O O . ARG A 1 80 ? 10.138 -15.172 -13.409 1.00 81.81 80 ARG A O 1
ATOM 638 N N . HIS A 1 81 ? 11.605 -13.612 -14.074 1.00 84.00 81 HIS A N 1
ATOM 639 C CA . HIS A 1 81 ? 10.843 -12.435 -13.648 1.00 84.00 81 HIS A CA 1
ATOM 640 C C . HIS A 1 81 ? 10.501 -11.510 -14.820 1.00 84.00 81 HIS A C 1
ATOM 642 O O . HIS A 1 81 ? 10.380 -10.303 -14.638 1.00 84.00 81 HIS A O 1
ATOM 648 N N . ALA A 1 82 ? 10.354 -12.049 -16.033 1.00 85.94 82 ALA A N 1
ATOM 649 C CA . ALA A 1 82 ? 10.127 -11.232 -17.222 1.00 85.94 82 ALA A CA 1
ATOM 650 C C . ALA A 1 82 ? 8.854 -10.365 -17.121 1.00 85.94 82 ALA A C 1
ATOM 652 O O . ALA A 1 82 ? 8.820 -9.271 -17.672 1.00 85.94 82 ALA A O 1
ATOM 653 N N . THR A 1 83 ? 7.826 -10.828 -16.402 1.00 87.62 83 THR A N 1
ATOM 654 C CA . THR A 1 83 ? 6.561 -10.106 -16.164 1.00 87.62 83 THR A CA 1
ATOM 655 C C . THR A 1 83 ? 6.652 -9.021 -15.089 1.00 87.62 83 THR A C 1
ATOM 657 O O . THR A 1 83 ? 5.733 -8.215 -14.969 1.00 87.62 83 THR A O 1
ATOM 660 N N . ASN A 1 84 ? 7.739 -8.971 -14.316 1.00 91.44 84 ASN A N 1
ATOM 661 C CA . ASN A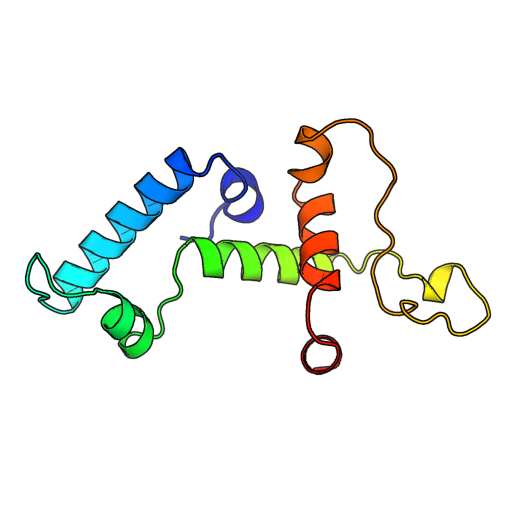 1 84 ? 7.929 -7.951 -13.291 1.00 91.44 84 ASN A CA 1
ATOM 662 C C . ASN A 1 84 ? 8.387 -6.626 -13.908 1.00 91.44 84 ASN A C 1
ATOM 664 O O . ASN A 1 84 ? 9.128 -6.601 -14.895 1.00 91.44 84 ASN A O 1
ATOM 668 N N . PHE A 1 85 ? 7.990 -5.525 -13.272 1.00 93.19 85 PHE A N 1
ATOM 669 C CA . PHE A 1 85 ? 8.491 -4.195 -13.591 1.00 93.19 85 PHE A CA 1
ATOM 670 C C . PHE A 1 85 ? 9.970 -4.068 -13.233 1.00 93.19 85 PHE A C 1
ATOM 672 O O . PHE A 1 85 ? 10.420 -4.568 -12.195 1.00 93.19 85 PHE A O 1
ATOM 679 N N . VAL A 1 86 ? 10.721 -3.375 -14.086 1.00 92.88 86 VAL A N 1
ATOM 680 C CA . VAL A 1 86 ? 12.147 -3.123 -13.874 1.00 92.88 86 VAL A CA 1
ATOM 681 C C . VAL A 1 86 ? 12.318 -1.930 -12.939 1.00 92.88 86 VAL A C 1
ATOM 683 O O . VAL A 1 86 ? 12.044 -0.790 -13.305 1.00 92.88 86 VAL A O 1
ATOM 686 N N . LEU A 1 87 ? 12.804 -2.196 -11.725 1.00 93.12 87 LEU A N 1
ATOM 687 C CA . LEU A 1 87 ? 13.058 -1.150 -10.738 1.00 93.12 87 LEU A CA 1
ATOM 688 C C . LEU A 1 87 ? 14.328 -0.362 -11.100 1.00 93.12 87 LEU A C 1
ATOM 690 O O . LEU A 1 87 ? 15.386 -0.973 -11.278 1.00 93.12 87 LEU A O 1
ATOM 694 N N . PRO A 1 88 ? 14.270 0.980 -11.176 1.00 91.94 88 PRO A N 1
ATOM 695 C CA . PRO A 1 88 ? 15.445 1.785 -11.477 1.00 91.94 88 PRO A CA 1
ATOM 696 C C . PRO A 1 88 ? 16.460 1.757 -10.317 1.00 91.94 88 PRO A C 1
ATOM 698 O O . PRO A 1 88 ? 16.069 1.821 -9.142 1.00 91.94 88 PRO A O 1
ATOM 701 N N . PRO A 1 89 ? 17.773 1.706 -10.612 1.00 93.38 89 PRO A N 1
ATOM 702 C CA . PRO A 1 89 ? 18.804 1.790 -9.587 1.00 93.38 89 PRO A CA 1
ATOM 703 C C . PRO A 1 89 ? 18.778 3.171 -8.926 1.00 93.38 89 PRO A C 1
ATOM 705 O O . PRO A 1 89 ? 18.566 4.195 -9.574 1.00 93.38 89 PRO A O 1
ATOM 708 N N . HIS A 1 90 ? 18.998 3.206 -7.618 1.00 94.75 90 HIS A N 1
ATOM 709 C CA . HIS A 1 90 ? 18.932 4.425 -6.818 1.00 94.75 90 HIS A CA 1
ATOM 710 C C . HIS A 1 90 ? 19.813 4.277 -5.572 1.00 94.75 90 HIS A C 1
ATOM 712 O O . HIS A 1 90 ? 20.248 3.180 -5.229 1.00 94.75 90 HIS A O 1
ATOM 718 N N . ARG A 1 91 ? 20.122 5.403 -4.918 1.00 94.50 91 ARG A N 1
ATOM 719 C CA . ARG A 1 91 ? 21.047 5.455 -3.768 1.00 94.50 91 ARG A CA 1
ATOM 720 C C . ARG A 1 91 ? 20.390 5.853 -2.450 1.00 94.50 91 ARG A C 1
ATOM 722 O O . ARG A 1 91 ? 20.996 5.669 -1.402 1.00 94.50 91 ARG A O 1
ATOM 729 N N . THR A 1 92 ? 19.208 6.463 -2.490 1.00 95.69 92 THR A N 1
ATOM 730 C CA . THR A 1 92 ? 18.583 7.075 -1.311 1.00 95.69 92 THR A CA 1
ATOM 731 C C . THR A 1 92 ? 17.281 6.377 -0.948 1.00 95.69 92 THR A C 1
ATOM 733 O O . THR A 1 92 ? 16.472 6.081 -1.822 1.00 95.69 92 THR A O 1
ATOM 736 N N . ALA A 1 93 ? 17.037 6.194 0.351 1.00 90.88 93 ALA A N 1
ATOM 737 C CA . ALA A 1 93 ? 15.794 5.603 0.851 1.00 90.88 93 ALA A CA 1
ATOM 738 C C . ALA A 1 93 ? 14.552 6.421 0.448 1.00 90.88 93 ALA A C 1
ATOM 740 O O . ALA A 1 93 ? 13.531 5.857 0.079 1.00 90.88 93 ALA A O 1
ATOM 741 N N . ILE A 1 94 ? 14.665 7.754 0.399 1.00 89.94 94 ILE A N 1
ATOM 742 C CA . ILE A 1 94 ? 13.579 8.645 -0.054 1.00 89.94 94 ILE A CA 1
ATOM 743 C C . ILE A 1 94 ? 13.175 8.353 -1.508 1.00 89.94 94 ILE A C 1
ATOM 745 O O . ILE A 1 94 ? 12.027 8.560 -1.896 1.00 89.94 94 ILE A O 1
ATOM 749 N N . PHE A 1 95 ? 14.100 7.865 -2.341 1.00 92.75 95 PHE A N 1
ATOM 750 C CA . PHE A 1 95 ? 13.747 7.450 -3.694 1.00 92.75 95 PHE A CA 1
ATOM 751 C C . PHE A 1 95 ? 12.837 6.215 -3.679 1.00 92.75 95 PHE A C 1
ATOM 753 O O . PHE A 1 95 ? 11.920 6.149 -4.496 1.00 92.75 95 PHE A O 1
ATOM 760 N N . GLU A 1 96 ? 13.037 5.290 -2.733 1.00 91.38 96 GLU A N 1
ATOM 761 C CA . GLU A 1 96 ? 12.168 4.120 -2.572 1.00 91.38 96 GLU A CA 1
ATOM 762 C C . GLU A 1 96 ? 10.751 4.485 -2.128 1.00 91.38 96 GLU A C 1
ATOM 764 O O . GLU A 1 96 ? 9.802 3.796 -2.495 1.00 91.38 96 GLU A O 1
ATOM 769 N N . GLU A 1 97 ? 10.596 5.578 -1.379 1.00 88.25 97 GLU A N 1
ATOM 770 C CA . GLU A 1 97 ? 9.297 6.065 -0.899 1.00 88.25 97 GLU A CA 1
ATOM 771 C C . GLU A 1 97 ? 8.449 6.707 -2.005 1.00 88.25 97 GLU A C 1
ATOM 773 O O . GLU A 1 97 ? 7.237 6.877 -1.846 1.00 88.25 97 GLU A O 1
ATOM 778 N N . LYS A 1 98 ? 9.053 7.059 -3.149 1.00 90.19 98 LYS A N 1
ATOM 779 C CA . LYS A 1 98 ? 8.322 7.671 -4.261 1.00 90.19 98 LYS A CA 1
ATOM 780 C C . LYS A 1 98 ? 7.212 6.735 -4.745 1.00 90.19 98 LYS A C 1
ATOM 782 O O . LYS A 1 98 ? 7.496 5.564 -5.011 1.00 90.19 98 LYS A O 1
ATOM 787 N N . PRO A 1 99 ? 5.992 7.248 -5.004 1.00 90.56 99 PRO A N 1
ATOM 788 C CA . PRO A 1 99 ? 4.879 6.436 -5.495 1.00 90.56 99 PRO A CA 1
ATOM 789 C C . PRO A 1 99 ? 5.225 5.642 -6.756 1.00 90.56 99 PRO A C 1
ATOM 791 O O . PRO A 1 99 ? 4.810 4.497 -6.889 1.00 90.56 99 PRO A O 1
ATOM 794 N N . SER A 1 100 ? 6.045 6.199 -7.651 1.00 91.31 100 SER A N 1
ATOM 795 C CA . SER A 1 100 ? 6.502 5.519 -8.867 1.00 91.31 100 SER A CA 1
ATOM 796 C C . SER A 1 100 ? 7.402 4.310 -8.598 1.00 91.31 100 SER A C 1
ATOM 798 O O . SER A 1 100 ? 7.387 3.375 -9.391 1.00 91.31 100 SER A O 1
ATOM 800 N N . TYR A 1 101 ? 8.165 4.305 -7.503 1.00 94.19 101 TYR A N 1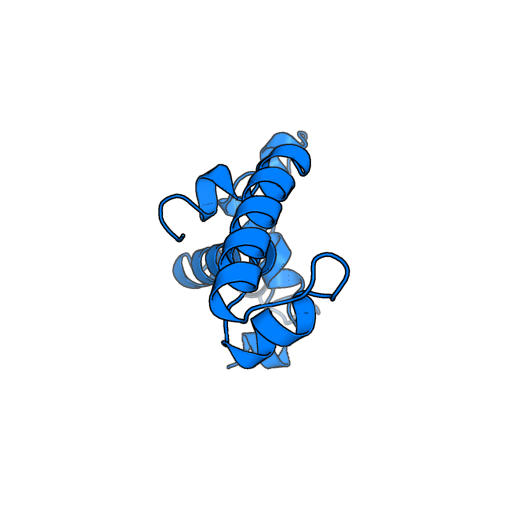
ATOM 801 C CA . TYR A 1 101 ? 9.066 3.210 -7.149 1.00 94.19 101 TYR A CA 1
ATOM 802 C C . TYR A 1 101 ? 8.364 2.161 -6.286 1.00 94.19 101 TYR A C 1
ATOM 804 O O . TYR A 1 101 ? 8.343 0.977 -6.630 1.00 94.19 101 TYR A O 1
ATOM 812 N N . ILE A 1 102 ? 7.734 2.591 -5.187 1.00 94.44 102 ILE A N 1
ATOM 813 C CA . ILE A 1 102 ? 7.045 1.680 -4.267 1.00 94.44 102 ILE A CA 1
ATOM 814 C C . ILE A 1 102 ? 5.890 0.945 -4.958 1.00 94.44 102 ILE A C 1
ATOM 816 O O . ILE A 1 102 ? 5.659 -0.225 -4.664 1.00 94.44 102 ILE A O 1
ATOM 820 N N . SER A 1 103 ? 5.220 1.572 -5.933 1.00 94.69 103 SER A N 1
ATOM 821 C CA . SER A 1 103 ? 4.178 0.914 -6.733 1.00 94.69 103 SER A CA 1
ATOM 822 C C . SER A 1 103 ? 4.684 -0.264 -7.543 1.00 94.69 103 SER A C 1
ATOM 824 O O . SER A 1 103 ? 4.092 -1.340 -7.480 1.00 94.69 103 SER A O 1
ATOM 826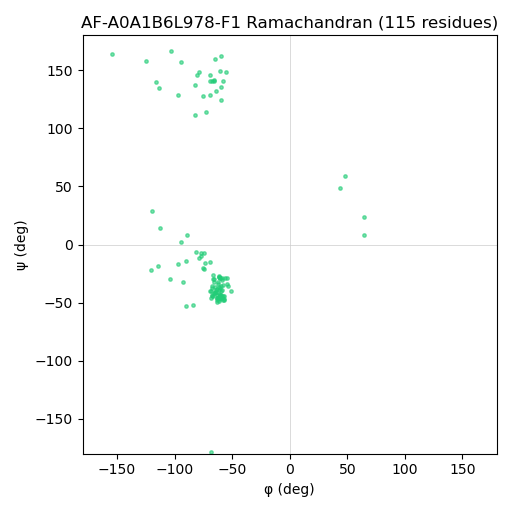 N N . GLN A 1 104 ? 5.811 -0.104 -8.232 1.00 94.81 104 GLN A N 1
ATOM 827 C CA . GLN A 1 104 ? 6.441 -1.192 -8.970 1.00 94.81 104 GLN A CA 1
ATOM 828 C C . GLN A 1 104 ? 6.934 -2.292 -8.026 1.00 94.81 104 GLN A C 1
ATOM 830 O O . GLN A 1 104 ? 6.737 -3.476 -8.292 1.00 94.81 104 GLN A O 1
ATOM 835 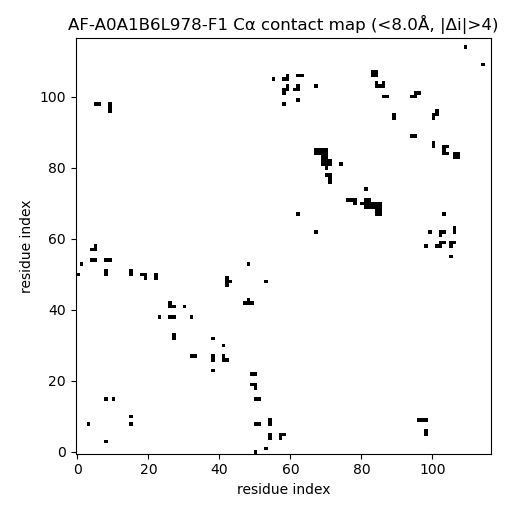N N . LYS A 1 105 ? 7.528 -1.909 -6.887 1.00 95.06 105 LYS A N 1
ATOM 836 C CA . LYS A 1 105 ? 8.021 -2.853 -5.874 1.00 95.06 105 LYS A CA 1
ATOM 837 C C . LYS A 1 105 ? 6.884 -3.699 -5.292 1.00 95.06 105 LYS A C 1
ATOM 839 O O . LYS A 1 105 ? 7.022 -4.916 -5.202 1.00 95.06 105 LYS A O 1
ATOM 844 N N . LEU A 1 106 ? 5.758 -3.074 -4.941 1.00 95.00 106 LEU A N 1
ATOM 845 C CA . LEU A 1 106 ? 4.571 -3.764 -4.426 1.00 95.00 106 LEU A CA 1
ATOM 846 C C . LEU A 1 106 ? 3.888 -4.618 -5.496 1.00 95.00 106 LEU A C 1
ATOM 848 O O . LEU A 1 106 ? 3.491 -5.739 -5.193 1.00 95.00 106 LEU A O 1
ATOM 852 N N . TRP A 1 107 ? 3.798 -4.137 -6.740 1.00 94.81 107 TRP A N 1
ATOM 853 C CA . TRP A 1 107 ? 3.294 -4.937 -7.857 1.00 94.81 107 TRP A CA 1
ATOM 854 C C . TRP A 1 107 ? 4.117 -6.213 -8.038 1.00 94.81 107 TRP A C 1
ATOM 856 O O . TRP A 1 107 ? 3.562 -7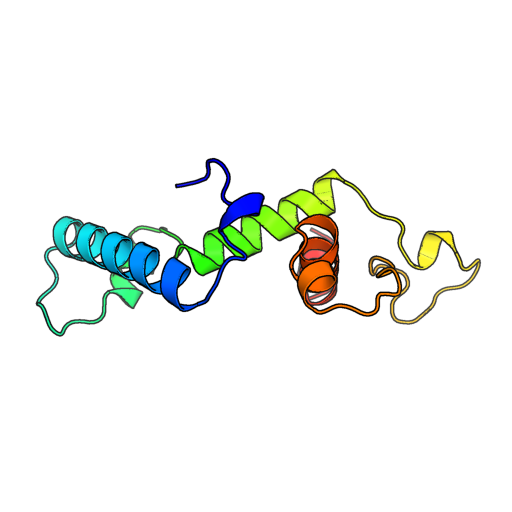.305 -8.105 1.00 94.81 107 TRP A O 1
ATOM 866 N N . ASN A 1 108 ? 5.446 -6.102 -8.044 1.00 94.25 108 ASN A N 1
ATOM 867 C CA . ASN A 1 108 ? 6.339 -7.245 -8.221 1.00 94.25 108 ASN A CA 1
ATOM 868 C C . ASN A 1 108 ? 6.196 -8.296 -7.111 1.00 94.25 108 ASN A C 1
ATOM 870 O O . ASN A 1 108 ? 6.410 -9.479 -7.377 1.00 94.25 108 ASN A O 1
ATOM 874 N N . ALA A 1 109 ? 5.797 -7.881 -5.905 1.00 94.12 109 ALA A N 1
ATOM 875 C CA . ALA A 1 109 ? 5.534 -8.765 -4.772 1.00 94.12 109 ALA A CA 1
ATOM 876 C C . ALA A 1 109 ? 4.183 -9.503 -4.853 1.00 94.12 109 ALA A C 1
ATOM 878 O O . ALA A 1 109 ? 3.936 -10.400 -4.045 1.00 94.12 109 ALA A O 1
ATOM 879 N N . LEU A 1 110 ? 3.301 -9.148 -5.796 1.00 92.94 110 LEU A N 1
ATOM 880 C CA . LEU A 1 110 ? 2.036 -9.854 -5.976 1.00 92.94 110 LEU A CA 1
ATOM 881 C C . LEU A 1 110 ? 2.253 -11.274 -6.525 1.00 92.94 110 LEU A C 1
ATOM 883 O O . LEU A 1 110 ? 3.130 -11.479 -7.371 1.00 92.94 110 LEU A O 1
ATOM 887 N N . PRO A 1 111 ? 1.419 -12.246 -6.116 1.00 91.81 111 PRO A N 1
ATOM 888 C CA . PRO A 1 111 ? 1.345 -13.545 -6.772 1.00 91.81 111 PRO A CA 1
ATOM 889 C C . PRO A 1 111 ? 0.993 -13.406 -8.258 1.00 91.81 111 PRO A C 1
ATOM 891 O O . PRO A 1 111 ? 0.113 -12.623 -8.622 1.00 91.81 111 PRO A O 1
ATOM 894 N N . GLU A 1 112 ? 1.617 -14.220 -9.112 1.00 87.19 112 GLU A N 1
ATOM 895 C CA . GLU A 1 112 ? 1.330 -14.227 -10.557 1.00 87.19 112 GLU A CA 1
ATOM 896 C C . GLU A 1 112 ? -0.145 -14.535 -10.862 1.00 87.19 112 GLU A C 1
ATOM 898 O O . GLU A 1 112 ? -0.695 -14.015 -11.828 1.00 87.19 112 GLU A O 1
ATOM 903 N N . THR A 1 113 ? -0.822 -15.300 -9.996 1.00 89.19 113 THR A N 1
ATOM 904 C CA . THR A 1 113 ? -2.256 -15.602 -10.129 1.00 89.19 113 THR A CA 1
ATOM 905 C C . THR A 1 113 ? -3.141 -14.360 -10.084 1.00 89.19 113 THR A C 1
ATOM 907 O O . THR A 1 113 ? -4.229 -14.389 -10.637 1.00 89.19 113 THR A O 1
ATOM 910 N N . ILE A 1 114 ? -2.700 -13.288 -9.416 1.00 88.00 114 ILE A N 1
ATOM 911 C CA . ILE A 1 114 ? -3.442 -12.024 -9.317 1.00 88.00 114 ILE A CA 1
ATOM 912 C C . ILE A 1 114 ? -3.021 -11.058 -10.426 1.00 88.00 114 ILE A C 1
ATOM 914 O O . ILE A 1 114 ? -3.847 -10.294 -10.905 1.00 88.00 114 ILE A O 1
ATOM 918 N N . LYS A 1 115 ? -1.754 -11.094 -10.855 1.00 84.94 115 LYS A N 1
ATOM 919 C CA . LYS A 1 115 ? -1.247 -10.233 -11.938 1.00 84.94 115 LYS A CA 1
ATOM 920 C C . LYS A 1 115 ? -1.864 -10.550 -13.305 1.00 84.94 115 LYS A C 1
ATOM 922 O O . LYS A 1 115 ? -1.854 -9.685 -14.171 1.00 84.94 115 LYS A O 1
ATOM 927 N N . GLY A 1 116 ? -2.311 -11.792 -13.509 1.00 73.38 116 GLY A N 1
ATOM 928 C CA . GLY A 1 116 ? -2.918 -12.261 -14.758 1.00 73.38 116 GLY A CA 1
ATOM 929 C C . GLY A 1 116 ? -4.450 -12.204 -14.810 1.00 73.38 116 GLY A C 1
ATOM 930 O O . GLY A 1 116 ? -5.005 -12.671 -15.802 1.00 73.38 116 GLY A O 1
ATOM 931 N N . LEU A 1 117 ? -5.109 -11.701 -13.756 1.00 60.41 117 LEU A N 1
ATOM 932 C CA . LEU A 1 117 ? -6.548 -11.395 -13.742 1.00 60.41 117 LEU A CA 1
ATOM 933 C C . LEU A 1 117 ? -6.812 -10.045 -14.413 1.00 60.41 117 LEU A C 1
ATOM 935 O O . LEU A 1 117 ? -7.833 -9.953 -15.128 1.00 60.41 117 LEU A O 1
#

Radius of gyration: 17.66 Å; Cα contacts (8 Å, |Δi|>4): 98; chains: 1; bounding box: 42×28×51 Å

Foldseek 3Di:
DQPCCLPCVLDDPVVLVVVQVVVLVVLCVVVVDDPPDDSPVSCVVVVHDGSNRSSLVSLLVVCVVVVAQFLCNVDPDDDPGRVAHDADDDDDPVVCSRSNRVNSVSNSVDDPVVVVD

Sequence (117 aa):
MRYGLAVWGGSSAGNLNKVLVLHKKAIRILTDLEPQQSSRQAFQALGIMTITALYIQEVILHAHRLNFQTGKNFHSYNTRHATNFVLPPHRTAIFEEKPSYISQKLWNALPETIKGL

Mean predicted aligned error: 4.6 Å

pLDDT: mean 91.0, std 5.36, range [60.41, 95.81]

Secondary structure (DSSP, 8-state):
--TTHHHHTTS-HHHHHHHHHHHHHHHHHHTT--TTS-SHHHHHHTTPPPHHHHHHHHHHHHHHHHTPPBHHHH-SS--TTTTSB-PPP-S-HHHHHSHHHHHHHHHHTS-HHHHT-

Organism: NCBI:txid36148